Protein AF-A0A378AAT4-F1 (afdb_monomer)

Structure (mmCIF, N/CA/C/O backbone):
data_AF-A0A378AAT4-F1
#
_entry.id   AF-A0A378AAT4-F1
#
loop_
_atom_site.group_PDB
_atom_site.id
_atom_site.type_symbol
_atom_site.label_atom_id
_atom_site.label_alt_id
_atom_site.label_comp_id
_atom_site.label_asym_id
_atom_site.label_entity_id
_atom_site.label_seq_id
_atom_site.pdbx_PDB_ins_code
_atom_site.Cartn_x
_atom_site.Cartn_y
_atom_site.Cartn_z
_atom_site.occupancy
_atom_site.B_iso_or_equiv
_atom_site.auth_seq_id
_atom_site.auth_comp_id
_atom_site.auth_asym_id
_atom_site.auth_atom_id
_atom_site.pdbx_PDB_model_num
ATOM 1 N N . MET A 1 1 ? -3.965 8.046 7.111 1.00 50.88 1 MET A N 1
ATOM 2 C CA . MET A 1 1 ? -3.461 8.975 6.075 1.00 50.88 1 MET A CA 1
ATOM 3 C C . MET A 1 1 ? -2.847 8.146 4.959 1.00 50.88 1 MET A C 1
ATOM 5 O O . MET A 1 1 ? -2.062 7.261 5.272 1.00 50.88 1 MET A O 1
ATOM 9 N N . LEU A 1 2 ? -3.208 8.398 3.699 1.00 59.69 2 LEU A N 1
ATOM 10 C CA . LEU A 1 2 ? -2.507 7.837 2.541 1.00 59.69 2 LEU A CA 1
ATOM 11 C C . LEU A 1 2 ? -1.505 8.899 2.073 1.00 59.69 2 LEU A C 1
ATOM 13 O O . LEU A 1 2 ? -1.917 9.992 1.688 1.00 59.69 2 LEU A O 1
ATOM 17 N N . SER A 1 3 ? -0.203 8.635 2.169 1.00 77.25 3 SER A N 1
ATOM 18 C CA . SER A 1 3 ? 0.797 9.583 1.668 1.00 77.25 3 SER A CA 1
ATOM 19 C C . SER A 1 3 ? 0.818 9.523 0.143 1.00 77.25 3 SER A C 1
ATOM 21 O O . SER A 1 3 ? 1.224 8.508 -0.416 1.00 77.25 3 SER A O 1
ATOM 23 N N . ILE A 1 4 ? 0.407 10.600 -0.533 1.00 78.44 4 ILE A N 1
ATOM 24 C CA . ILE A 1 4 ? 0.465 10.695 -2.004 1.00 78.44 4 ILE A CA 1
ATOM 25 C C . ILE A 1 4 ? 1.908 10.491 -2.488 1.00 78.44 4 ILE A C 1
ATOM 27 O O . ILE A 1 4 ? 2.143 9.749 -3.436 1.00 78.44 4 ILE A O 1
ATOM 31 N N . ALA A 1 5 ? 2.880 11.066 -1.773 1.00 72.31 5 ALA A N 1
ATOM 32 C CA . ALA A 1 5 ? 4.302 10.904 -2.068 1.00 72.31 5 ALA A CA 1
ATOM 33 C C . ALA A 1 5 ? 4.804 9.463 -1.864 1.00 72.31 5 ALA A C 1
ATOM 35 O O . ALA A 1 5 ? 5.769 9.062 -2.498 1.00 72.31 5 ALA A O 1
ATOM 36 N N . GLY A 1 6 ? 4.155 8.680 -0.995 1.00 73.31 6 GLY A N 1
ATOM 37 C CA . GLY A 1 6 ? 4.486 7.265 -0.807 1.00 73.31 6 GLY A CA 1
ATOM 38 C C . GLY A 1 6 ? 3.899 6.348 -1.883 1.00 73.31 6 GLY A C 1
ATOM 39 O O . GLY A 1 6 ? 4.411 5.256 -2.088 1.00 73.31 6 GLY A O 1
ATOM 40 N N . VAL A 1 7 ? 2.828 6.777 -2.557 1.00 77.75 7 VAL A N 1
ATOM 41 C CA . VAL A 1 7 ? 2.156 5.991 -3.606 1.00 77.75 7 VAL A CA 1
ATOM 42 C C . VAL A 1 7 ? 2.716 6.312 -4.995 1.00 77.75 7 VAL A C 1
ATOM 44 O O . VAL A 1 7 ? 2.801 5.428 -5.844 1.00 77.75 7 VAL A O 1
ATOM 47 N N . ILE A 1 8 ? 3.120 7.561 -5.239 1.00 85.81 8 ILE A N 1
ATOM 48 C CA . ILE A 1 8 ? 3.725 7.982 -6.509 1.00 85.81 8 ILE A CA 1
ATOM 49 C C . ILE A 1 8 ? 5.249 7.777 -6.427 1.00 85.81 8 ILE A C 1
ATOM 51 O O . ILE A 1 8 ? 5.993 8.705 -6.116 1.00 85.81 8 ILE A O 1
ATOM 55 N N . GLY A 1 9 ? 5.694 6.537 -6.666 1.00 80.38 9 GLY A N 1
ATOM 56 C CA . GLY A 1 9 ? 7.104 6.112 -6.655 1.00 80.38 9 GLY A CA 1
ATOM 57 C C . GLY A 1 9 ? 7.686 5.813 -8.044 1.00 80.38 9 GLY A C 1
ATOM 58 O O . GLY A 1 9 ? 6.984 5.870 -9.058 1.00 80.38 9 GLY A O 1
ATOM 59 N N . ALA A 1 10 ? 8.973 5.451 -8.105 1.00 84.75 10 ALA A N 1
ATOM 60 C CA . ALA A 1 10 ? 9.620 5.048 -9.359 1.00 84.75 10 ALA A CA 1
ATOM 61 C C . ALA A 1 10 ? 9.022 3.734 -9.894 1.00 84.75 10 ALA A C 1
ATOM 63 O O . ALA A 1 10 ? 8.910 3.538 -11.111 1.00 84.75 10 ALA A O 1
ATOM 64 N N . SER A 1 11 ? 8.562 2.873 -8.983 1.00 84.00 11 SER A N 1
ATOM 65 C CA . SER A 1 11 ? 7.830 1.649 -9.312 1.00 84.00 11 SER A CA 1
ATOM 66 C C . SER A 1 11 ? 6.535 1.883 -10.092 1.00 84.00 11 SER A C 1
ATOM 68 O O . SER A 1 11 ? 6.182 1.030 -10.902 1.00 84.00 11 SER A O 1
ATOM 70 N N . LEU A 1 12 ? 5.853 3.028 -9.942 1.00 88.56 12 LEU A N 1
ATOM 71 C CA . LEU A 1 12 ? 4.646 3.322 -10.721 1.00 88.56 12 LEU A CA 1
ATOM 72 C C . LEU A 1 12 ? 4.971 3.342 -12.217 1.00 88.56 12 LEU A C 1
ATOM 74 O O . LEU A 1 12 ? 4.272 2.720 -13.007 1.00 88.56 12 LEU A O 1
ATOM 78 N N . PHE A 1 13 ? 6.050 4.014 -12.612 1.00 85.56 13 PHE A N 1
ATOM 79 C CA . PHE A 1 13 ? 6.407 4.176 -14.022 1.00 85.56 13 PHE A CA 1
ATOM 80 C C . PHE A 1 13 ? 7.018 2.905 -14.612 1.00 85.56 13 PHE A C 1
ATOM 82 O O . PHE A 1 13 ? 6.621 2.477 -15.696 1.00 85.56 13 PHE A O 1
ATOM 89 N N . VAL A 1 14 ? 7.956 2.280 -13.893 1.00 86.19 14 VAL A N 1
ATOM 90 C CA . VAL A 1 14 ? 8.637 1.063 -14.368 1.00 86.19 14 VAL A CA 1
ATOM 91 C 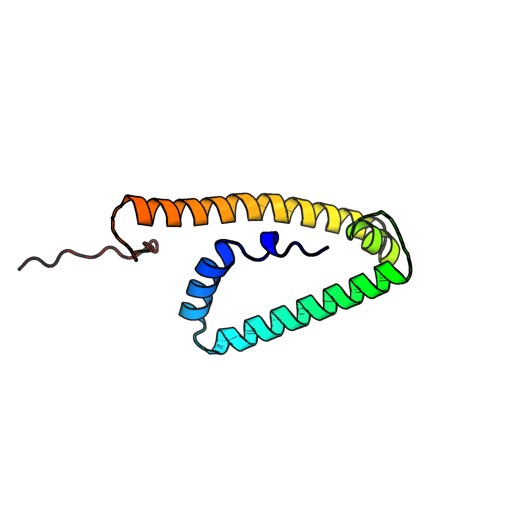C . VAL A 1 14 ? 7.730 -0.165 -14.275 1.00 86.19 14 VAL A C 1
ATOM 93 O O . VAL A 1 14 ? 7.731 -1.002 -15.170 1.00 86.19 14 VAL A O 1
ATOM 96 N N . GLY A 1 15 ? 6.903 -0.262 -13.238 1.00 85.38 15 GLY A N 1
ATOM 97 C CA . GLY A 1 15 ? 5.898 -1.315 -13.115 1.00 85.38 15 GLY A CA 1
ATOM 98 C C . GLY A 1 15 ? 4.788 -1.175 -14.155 1.00 85.38 15 GLY A C 1
ATOM 99 O O . GLY A 1 15 ? 4.409 -2.167 -14.774 1.00 85.38 15 GLY A O 1
ATOM 100 N N . SER A 1 16 ? 4.308 0.051 -14.412 1.00 87.94 16 SER A N 1
ATOM 101 C CA . SER A 1 16 ? 3.281 0.272 -15.441 1.00 87.94 16 SER A CA 1
ATOM 102 C C . SER A 1 16 ? 3.797 -0.018 -16.843 1.00 87.94 16 SER A C 1
ATOM 104 O O . SER A 1 16 ? 3.048 -0.561 -17.648 1.00 87.94 16 SER A O 1
ATOM 106 N N . SER A 1 17 ? 5.057 0.300 -17.157 1.00 87.12 17 SER A N 1
ATOM 107 C CA . SER A 1 17 ? 5.601 0.018 -18.491 1.00 87.12 17 SER A CA 1
ATOM 108 C C . SER A 1 17 ? 5.642 -1.483 -18.787 1.00 87.12 17 SER A C 1
ATOM 110 O O . SER A 1 17 ? 5.251 -1.889 -19.880 1.00 87.12 17 SER A O 1
ATOM 112 N N . VAL A 1 18 ? 6.021 -2.307 -17.80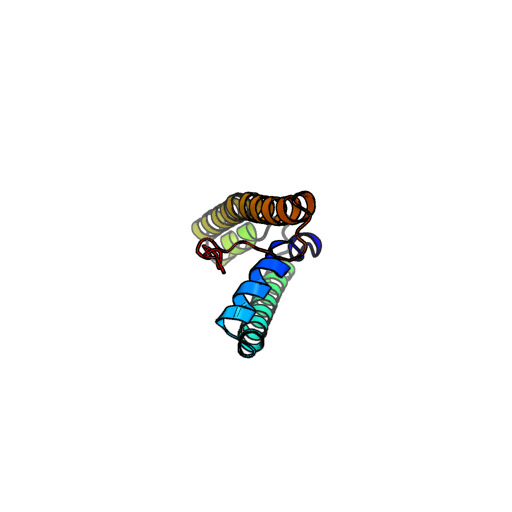4 1.00 87.56 18 VAL A N 1
ATOM 113 C CA . VAL A 1 18 ? 5.974 -3.775 -17.913 1.00 87.56 18 VAL A CA 1
ATOM 114 C C . VAL A 1 18 ? 4.530 -4.269 -18.010 1.00 87.56 18 VAL A C 1
ATOM 116 O O . VAL A 1 18 ? 4.211 -5.040 -18.910 1.00 87.56 18 VAL A O 1
ATOM 119 N N . ALA A 1 19 ? 3.631 -3.779 -17.151 1.00 87.69 19 ALA A N 1
ATOM 120 C CA . ALA A 1 19 ? 2.226 -4.190 -17.159 1.00 87.69 19 ALA A CA 1
ATOM 121 C C . ALA A 1 19 ? 1.517 -3.854 -18.485 1.00 87.69 19 ALA A C 1
ATOM 123 O O . ALA A 1 19 ? 0.748 -4.664 -19.001 1.00 87.69 19 ALA A O 1
ATOM 124 N N . ILE A 1 20 ? 1.798 -2.682 -19.064 1.00 90.81 20 ILE A N 1
ATOM 125 C CA . ILE A 1 20 ? 1.294 -2.281 -20.385 1.00 90.81 20 ILE A CA 1
ATOM 126 C C . ILE A 1 20 ? 1.906 -3.159 -21.483 1.00 90.81 20 ILE A C 1
ATOM 128 O O . ILE A 1 20 ? 1.191 -3.553 -22.402 1.00 90.81 20 ILE A O 1
ATOM 132 N N . ALA A 1 21 ? 3.204 -3.472 -21.406 1.00 90.56 21 ALA A N 1
ATOM 133 C CA . ALA A 1 21 ? 3.876 -4.300 -22.406 1.00 90.56 21 ALA A CA 1
ATOM 134 C C . ALA A 1 21 ? 3.336 -5.739 -22.441 1.00 90.56 21 ALA A C 1
ATOM 136 O O . ALA A 1 21 ? 3.207 -6.306 -23.524 1.00 90.56 21 ALA A O 1
ATOM 137 N N . GLU A 1 22 ? 2.994 -6.315 -21.285 1.00 90.31 22 GLU 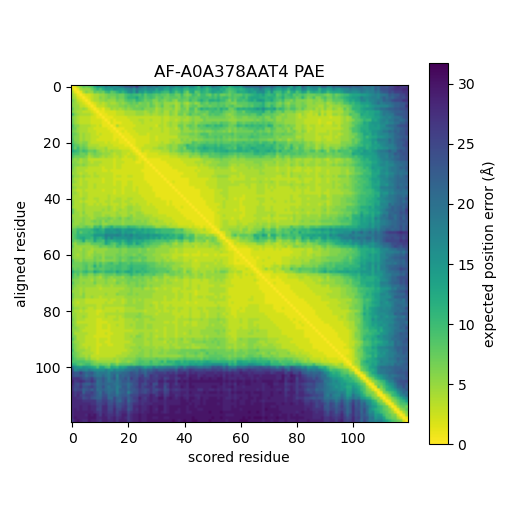A N 1
ATOM 138 C CA . GLU A 1 22 ? 2.477 -7.687 -21.200 1.00 90.31 22 GLU A CA 1
ATOM 139 C C . GLU A 1 22 ? 0.966 -7.786 -21.448 1.00 90.31 22 GLU A C 1
ATOM 141 O O . GLU A 1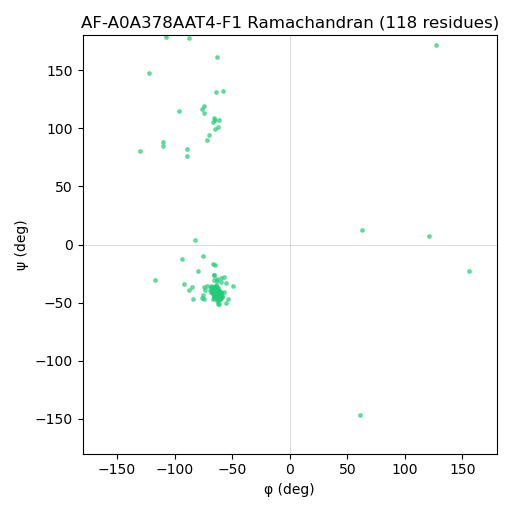 22 ? 0.522 -8.645 -22.209 1.00 90.31 22 GLU A O 1
ATOM 146 N N . ALA A 1 23 ? 0.158 -6.922 -20.824 1.00 89.44 23 ALA A N 1
ATOM 147 C CA . ALA A 1 23 ? -1.305 -7.013 -20.887 1.00 89.44 23 ALA A CA 1
ATOM 148 C C . ALA A 1 23 ? -1.934 -6.155 -22.001 1.00 89.44 23 ALA A C 1
ATOM 150 O O . ALA A 1 23 ? -3.125 -6.293 -22.301 1.00 89.44 23 ALA A O 1
ATOM 151 N N . GLY A 1 24 ? -1.169 -5.244 -22.610 1.00 89.81 24 GLY A N 1
ATOM 152 C CA . GLY A 1 24 ? -1.677 -4.307 -23.607 1.00 89.81 24 GLY A CA 1
ATOM 153 C C . GLY A 1 24 ? -2.776 -3.388 -23.041 1.00 89.81 24 GLY A C 1
ATOM 154 O O . GLY A 1 24 ? -2.759 -3.045 -21.856 1.00 89.81 24 GLY A O 1
ATOM 155 N N . PRO A 1 25 ? -3.774 -2.978 -23.846 1.00 90.62 25 PRO A N 1
ATOM 156 C CA . PRO A 1 25 ? -4.813 -2.040 -23.406 1.00 90.62 25 PRO A CA 1
ATOM 157 C C . PRO A 1 25 ? -5.715 -2.590 -22.286 1.00 90.62 25 PRO A C 1
ATOM 159 O O . PRO A 1 25 ? -6.368 -1.813 -21.588 1.00 90.62 25 PRO A O 1
ATOM 162 N N . ALA A 1 26 ? -5.731 -3.911 -22.065 1.00 92.25 26 ALA A N 1
ATOM 163 C CA . ALA A 1 26 ? -6.510 -4.538 -20.998 1.00 92.25 26 ALA A CA 1
ATOM 164 C C . ALA A 1 26 ? -6.007 -4.178 -19.584 1.00 92.25 26 ALA A C 1
ATOM 166 O O . ALA A 1 26 ? -6.765 -4.300 -18.620 1.00 92.25 26 ALA A O 1
ATOM 167 N N . VAL A 1 27 ? -4.776 -3.665 -19.447 1.00 93.88 27 VAL A N 1
ATOM 168 C CA . VAL A 1 27 ? -4.209 -3.218 -18.161 1.00 93.88 27 VAL A CA 1
ATOM 169 C C . VAL A 1 27 ? -5.064 -2.144 -17.471 1.00 93.88 27 VAL A C 1
ATOM 171 O O . VAL A 1 27 ? -5.109 -2.075 -16.244 1.00 93.88 27 VAL A O 1
ATOM 174 N N . LEU A 1 28 ? -5.811 -1.346 -18.242 1.00 92.94 28 LEU A N 1
ATOM 175 C CA . LEU A 1 28 ? -6.721 -0.332 -17.704 1.00 92.94 28 LEU A CA 1
ATOM 176 C C . LEU A 1 28 ? -7.835 -0.951 -16.854 1.00 92.94 28 LEU A C 1
ATOM 178 O O . LEU A 1 28 ? -8.194 -0.394 -15.819 1.00 92.94 28 LEU A O 1
ATOM 182 N N . LEU A 1 29 ? -8.352 -2.117 -17.252 1.00 94.62 29 LEU A N 1
ATOM 183 C CA . LEU A 1 29 ? -9.366 -2.835 -16.477 1.00 94.62 29 LEU A CA 1
ATOM 184 C C . LEU A 1 29 ? -8.779 -3.361 -15.164 1.00 94.62 29 LEU A C 1
ATOM 186 O O . LEU A 1 29 ? -9.428 -3.265 -14.123 1.00 94.62 29 LEU A O 1
ATOM 190 N N . ALA A 1 30 ? -7.537 -3.854 -15.196 1.00 92.44 30 ALA A N 1
ATOM 191 C CA . ALA A 1 30 ? -6.835 -4.306 -13.998 1.00 92.44 30 ALA A CA 1
ATOM 192 C C . ALA A 1 30 ? -6.602 -3.149 -13.012 1.00 92.44 30 ALA A C 1
ATOM 194 O O . ALA A 1 30 ? -6.904 -3.288 -11.826 1.00 92.44 30 ALA A O 1
ATOM 195 N N . TYR A 1 31 ? -6.145 -1.987 -13.493 1.00 92.06 31 TYR A N 1
ATOM 196 C CA . TYR A 1 31 ? -5.971 -0.807 -12.642 1.00 92.06 31 TYR A CA 1
ATOM 197 C C . TYR A 1 31 ? -7.289 -0.247 -12.117 1.00 92.06 31 TYR A C 1
ATOM 199 O O . TYR A 1 31 ? -7.349 0.159 -10.957 1.00 92.06 31 TYR A O 1
ATOM 207 N N . LEU A 1 32 ? -8.354 -0.264 -12.922 1.00 95.44 32 LEU A N 1
ATOM 208 C CA . LEU A 1 32 ? -9.679 0.152 -12.470 1.00 95.44 32 LEU A CA 1
ATOM 209 C C . LEU A 1 32 ? -10.179 -0.748 -11.336 1.00 95.44 32 LEU A C 1
ATOM 211 O O . LEU A 1 32 ? -10.643 -0.246 -10.314 1.00 95.44 32 LEU A O 1
ATOM 215 N N . PHE A 1 33 ? -10.048 -2.068 -11.491 1.00 96.25 33 PHE A N 1
ATOM 216 C CA . PHE A 1 33 ? -10.473 -3.022 -10.470 1.00 96.25 33 PHE A CA 1
ATOM 217 C C . PHE A 1 33 ? -9.631 -2.907 -9.194 1.00 96.25 33 PHE A C 1
ATOM 219 O O . PHE A 1 33 ? -10.183 -2.843 -8.095 1.00 96.25 33 PHE A O 1
ATOM 226 N N . ALA A 1 34 ? -8.305 -2.804 -9.327 1.00 93.31 34 ALA A N 1
ATOM 227 C CA . ALA A 1 34 ? -7.410 -2.589 -8.194 1.00 93.31 34 ALA A CA 1
ATOM 228 C C . ALA A 1 34 ? -7.725 -1.272 -7.462 1.00 93.31 34 ALA A C 1
ATOM 230 O O . ALA A 1 34 ? -7.824 -1.256 -6.235 1.00 93.31 34 ALA A O 1
ATOM 231 N N . GLY A 1 35 ? -7.947 -0.180 -8.199 1.00 93.31 35 GLY A N 1
ATOM 232 C CA . GLY A 1 35 ? -8.318 1.118 -7.635 1.00 93.31 35 GLY A CA 1
ATOM 233 C C . GLY A 1 35 ? -9.664 1.085 -6.911 1.00 93.31 35 GLY A C 1
ATOM 234 O O . GLY A 1 35 ? -9.765 1.571 -5.784 1.00 93.31 35 GLY A O 1
ATOM 235 N N . LEU A 1 36 ? -10.681 0.455 -7.507 1.00 96.81 36 LEU A N 1
ATOM 236 C CA . LEU A 1 36 ? -11.992 0.263 -6.879 1.00 96.81 36 LEU A CA 1
ATOM 237 C C . LEU A 1 36 ? -11.871 -0.513 -5.561 1.00 96.81 36 LEU A C 1
ATOM 239 O O . LEU A 1 36 ? -12.455 -0.120 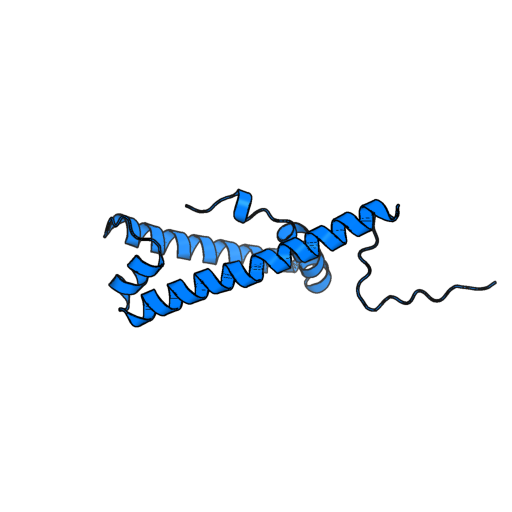-4.550 1.00 96.81 36 LEU A O 1
ATOM 243 N N . LEU A 1 37 ? -11.084 -1.588 -5.565 1.00 95.75 37 LEU A N 1
ATOM 244 C CA . LEU A 1 37 ? -10.843 -2.415 -4.388 1.00 95.75 37 LEU A CA 1
ATOM 245 C C . LEU A 1 37 ? -10.155 -1.609 -3.277 1.00 95.75 37 LEU A C 1
ATOM 247 O O . LEU A 1 37 ? -10.592 -1.659 -2.127 1.00 95.75 37 LEU A O 1
ATOM 251 N N . VAL A 1 38 ? -9.146 -0.799 -3.612 1.00 92.19 38 VAL A N 1
ATOM 252 C CA . VAL A 1 38 ? -8.487 0.097 -2.646 1.00 92.19 38 VAL A CA 1
ATOM 253 C C . VAL A 1 38 ? -9.472 1.119 -2.073 1.00 92.19 38 VAL A C 1
ATOM 255 O O . VAL A 1 38 ? -9.482 1.332 -0.860 1.00 92.19 38 VAL A O 1
ATOM 258 N N . VAL A 1 39 ? -10.333 1.718 -2.902 1.00 93.44 39 VAL A N 1
ATOM 259 C CA . VAL A 1 39 ? -11.365 2.661 -2.438 1.00 93.44 39 VAL A CA 1
ATOM 260 C C . VAL A 1 39 ? -12.342 1.983 -1.476 1.00 93.44 39 VAL A C 1
ATOM 262 O O . VAL A 1 39 ? -12.638 2.552 -0.424 1.00 93.44 39 VAL A O 1
ATOM 265 N N . MET A 1 40 ? -12.803 0.764 -1.779 1.00 95.44 40 MET A N 1
ATOM 266 C CA . MET A 1 40 ? -13.663 0.009 -0.860 1.00 95.44 40 MET A CA 1
ATOM 267 C C . MET A 1 40 ? -12.967 -0.266 0.473 1.00 95.44 40 MET A C 1
ATOM 269 O O . MET A 1 40 ? -13.560 -0.009 1.519 1.00 95.44 40 MET A O 1
ATOM 273 N N . ILE A 1 41 ? -11.715 -0.732 0.456 1.00 91.88 41 ILE A N 1
ATOM 274 C CA . ILE A 1 41 ? -10.960 -1.015 1.687 1.00 91.88 41 ILE A CA 1
ATOM 275 C C . ILE A 1 41 ? -10.794 0.257 2.523 1.00 91.88 41 ILE A C 1
ATOM 277 O O . ILE A 1 41 ? -11.057 0.245 3.725 1.00 91.88 41 ILE A O 1
ATOM 281 N N . MET A 1 42 ? -10.401 1.369 1.899 1.00 90.56 42 MET A N 1
ATOM 282 C CA . MET A 1 42 ? -10.231 2.643 2.601 1.00 90.56 42 MET A CA 1
ATOM 283 C C . MET A 1 42 ? -11.547 3.149 3.184 1.00 90.56 42 MET A C 1
ATOM 285 O O . MET A 1 42 ? -11.552 3.687 4.290 1.00 90.56 42 MET A O 1
ATOM 289 N N . ARG A 1 43 ? -12.666 2.935 2.486 1.00 93.50 43 ARG A N 1
ATOM 290 C CA . ARG A 1 43 ? -13.992 3.276 2.998 1.00 93.50 43 ARG A CA 1
ATOM 291 C C . ARG A 1 43 ? -14.366 2.426 4.216 1.00 93.50 43 ARG A C 1
ATOM 293 O O . ARG A 1 43 ? -14.796 2.991 5.215 1.00 93.50 43 ARG A O 1
ATOM 300 N N . MET A 1 44 ? -14.153 1.109 4.173 1.00 91.06 44 MET A N 1
ATOM 301 C CA . MET A 1 44 ? -14.406 0.226 5.321 1.00 91.06 44 MET A CA 1
ATOM 302 C C . MET A 1 44 ? -13.545 0.617 6.530 1.00 91.06 44 MET A C 1
ATOM 304 O O . MET A 1 44 ? -14.051 0.731 7.643 1.00 91.06 44 MET A O 1
ATOM 308 N N . LEU A 1 45 ? -12.257 0.901 6.311 1.00 88.81 45 LEU A N 1
ATOM 309 C CA . LEU A 1 45 ? -11.364 1.376 7.371 1.00 88.81 45 LEU A CA 1
ATOM 310 C C . LEU A 1 45 ? -11.802 2.733 7.933 1.00 88.81 45 LEU A C 1
ATOM 312 O O . LEU A 1 45 ? -11.706 2.947 9.139 1.00 88.81 45 LEU A O 1
ATOM 316 N N . ALA A 1 46 ? -12.297 3.640 7.088 1.00 88.88 46 ALA A N 1
ATOM 317 C CA . ALA A 1 46 ? -12.817 4.929 7.533 1.00 88.88 46 ALA A CA 1
ATOM 318 C C . ALA A 1 46 ? -14.075 4.766 8.399 1.00 88.88 46 ALA A C 1
ATOM 320 O O . ALA A 1 46 ? -14.174 5.408 9.442 1.00 88.88 46 ALA A O 1
ATOM 321 N N . GLU A 1 47 ? -15.000 3.880 8.020 1.00 91.50 47 GLU A N 1
ATOM 322 C CA . GLU A 1 47 ? -16.188 3.566 8.827 1.00 91.50 47 GLU A CA 1
ATOM 323 C C . GLU A 1 47 ? -15.789 3.007 10.206 1.00 91.50 47 GLU A C 1
ATOM 325 O O . GLU A 1 47 ? -16.314 3.452 11.228 1.00 91.50 47 GLU A O 1
ATOM 330 N N . MET A 1 48 ? -14.787 2.122 10.262 1.00 89.88 48 MET A N 1
ATOM 331 C CA . MET A 1 48 ? -14.245 1.606 11.528 1.00 89.88 48 MET A CA 1
ATOM 332 C C . MET A 1 48 ? -13.561 2.693 12.371 1.00 89.88 48 MET A C 1
ATOM 334 O O . MET A 1 48 ? -13.746 2.730 13.590 1.00 89.88 48 MET A O 1
ATOM 338 N N . ALA A 1 49 ? -12.804 3.589 11.732 1.00 87.25 49 ALA A N 1
ATOM 339 C CA . ALA A 1 49 ? -12.119 4.698 12.394 1.00 87.25 49 ALA A CA 1
ATOM 340 C C . ALA A 1 49 ? -13.091 5.718 12.999 1.00 87.25 49 ALA A C 1
ATOM 342 O O . ALA A 1 49 ? -12.839 6.243 14.081 1.00 87.25 49 ALA A O 1
ATOM 343 N N . VAL A 1 50 ? -14.215 5.978 12.326 1.00 89.25 50 VAL A N 1
ATOM 344 C CA . VAL A 1 50 ? -15.269 6.865 12.838 1.00 89.25 50 VAL A CA 1
ATOM 345 C C . VAL A 1 50 ? -16.056 6.193 13.964 1.00 89.25 50 VAL A C 1
ATOM 347 O O . VAL A 1 50 ? -16.384 6.850 14.949 1.00 89.25 50 VAL A O 1
ATOM 350 N N . ALA A 1 51 ? -16.343 4.893 13.847 1.00 88.50 51 ALA A N 1
ATOM 351 C CA . ALA A 1 51 ? -17.099 4.160 14.859 1.00 88.50 51 ALA A CA 1
ATOM 352 C C . ALA A 1 51 ? -16.332 4.010 16.182 1.00 88.50 51 ALA A C 1
ATOM 354 O O . ALA A 1 51 ? -16.930 4.088 17.253 1.00 88.50 51 ALA A O 1
ATOM 355 N N . THR A 1 52 ? -15.016 3.783 16.119 1.00 84.81 52 THR A N 1
ATOM 356 C CA . THR A 1 52 ? -14.172 3.623 17.313 1.00 84.81 52 THR A CA 1
ATOM 357 C C . THR A 1 52 ? -12.942 4.521 17.213 1.00 84.81 52 THR A C 1
ATOM 359 O O . THR A 1 52 ? -11.871 4.031 16.860 1.00 84.81 52 THR A O 1
ATOM 362 N N . PRO A 1 53 ? -13.063 5.825 17.515 1.00 82.69 53 PRO A N 1
ATOM 363 C CA . PRO A 1 53 ? -11.947 6.749 17.385 1.00 82.69 53 PRO A CA 1
ATOM 364 C C . PRO A 1 53 ? -10.843 6.375 18.378 1.00 82.69 53 PRO A C 1
ATOM 366 O O . PRO A 1 53 ? -10.973 6.559 19.587 1.00 82.69 53 PRO A O 1
ATOM 369 N N . ASP A 1 54 ? -9.757 5.820 17.851 1.00 81.50 54 ASP A N 1
ATOM 370 C CA . ASP A 1 54 ? -8.549 5.468 18.589 1.00 81.50 54 ASP A CA 1
ATOM 371 C C . ASP A 1 54 ? -7.348 6.190 17.961 1.00 81.50 54 ASP A C 1
ATOM 373 O O . ASP A 1 54 ? -7.302 6.411 16.748 1.00 81.50 54 ASP A O 1
ATOM 377 N N . THR A 1 55 ? -6.370 6.553 18.788 1.00 77.19 55 THR A N 1
ATOM 378 C CA . THR A 1 55 ? -5.075 7.091 18.351 1.00 77.19 55 THR A CA 1
ATOM 379 C C . THR A 1 55 ? -4.151 6.003 17.794 1.00 77.19 55 THR A C 1
ATOM 381 O O . THR A 1 55 ? -3.114 6.322 17.207 1.00 77.19 55 THR A O 1
ATOM 384 N N . GLY A 1 56 ? -4.522 4.726 17.948 1.00 78.69 56 GLY A N 1
ATOM 385 C CA . GLY A 1 56 ? -3.858 3.579 17.329 1.00 78.69 56 GLY A CA 1
ATOM 3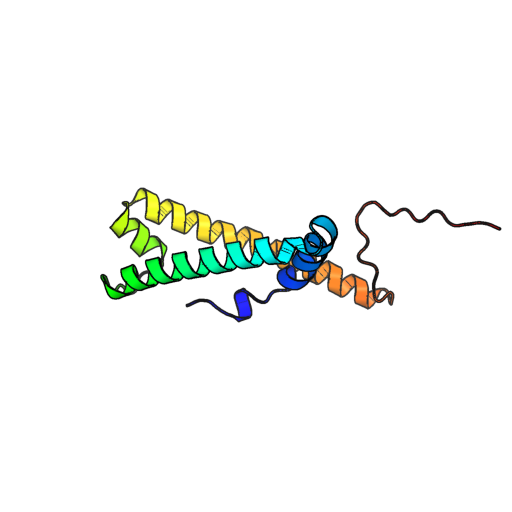86 C C . GLY A 1 56 ? -3.908 3.562 15.791 1.00 78.69 56 GLY A C 1
ATOM 387 O O . GLY A 1 56 ? -4.719 4.227 15.146 1.00 78.69 56 GLY A O 1
ATOM 388 N N . SER A 1 57 ? -3.018 2.775 15.177 1.00 83.06 57 SER A N 1
ATOM 389 C CA . SER A 1 57 ? -2.935 2.606 13.718 1.00 83.06 57 SER A CA 1
ATOM 390 C C . SER A 1 57 ? -3.861 1.486 13.208 1.00 83.06 57 SER A C 1
ATOM 392 O O . SER A 1 57 ? -4.534 0.807 13.977 1.00 83.06 57 SER A O 1
ATOM 394 N N . PHE A 1 58 ? -3.919 1.259 11.891 1.00 81.69 58 PHE A N 1
ATOM 395 C CA . PHE A 1 58 ? -4.784 0.243 11.252 1.00 81.69 58 PHE A CA 1
ATOM 396 C C . PHE A 1 58 ? -4.724 -1.183 11.858 1.00 81.69 58 PHE A C 1
ATOM 398 O O . PHE A 1 58 ? -5.782 -1.810 11.943 1.00 81.69 58 PHE A O 1
ATOM 405 N N . PRO A 1 59 ? -3.583 -1.714 12.349 1.00 88.44 59 PRO A N 1
ATOM 406 C CA . PRO A 1 59 ? -3.555 -3.002 13.043 1.00 88.44 59 PRO A CA 1
ATOM 407 C C . PRO A 1 59 ? -4.376 -3.004 14.343 1.00 88.44 59 PRO A C 1
ATOM 409 O O . PRO A 1 59 ? -4.941 -4.036 14.693 1.00 88.44 59 PRO A O 1
ATOM 412 N N . THR A 1 60 ? -4.508 -1.864 15.033 1.00 89.12 60 THR A N 1
ATOM 413 C CA . THR A 1 60 ? -5.352 -1.720 16.234 1.00 89.12 60 THR A CA 1
ATOM 414 C C . THR A 1 60 ? -6.831 -1.931 15.908 1.00 89.12 60 THR A C 1
ATOM 416 O O . THR A 1 60 ? -7.557 -2.555 16.678 1.00 89.12 60 THR A O 1
ATOM 419 N N . TYR A 1 61 ? -7.287 -1.471 14.742 1.00 88.69 61 TYR A N 1
ATOM 420 C CA . TYR A 1 61 ? -8.662 -1.703 14.294 1.00 88.69 61 TYR A CA 1
ATOM 421 C C . TYR A 1 61 ? -8.915 -3.178 13.969 1.00 88.69 61 TYR A C 1
ATOM 423 O O . TYR A 1 61 ? -9.983 -3.701 14.279 1.00 88.69 61 TYR A O 1
ATOM 431 N N . ALA A 1 62 ? -7.925 -3.873 13.406 1.00 87.94 62 ALA A N 1
ATOM 432 C CA . ALA A 1 62 ? -8.031 -5.303 13.140 1.00 87.94 62 ALA A CA 1
ATOM 433 C C . ALA A 1 62 ? -7.966 -6.163 14.411 1.00 87.94 62 ALA A C 1
ATOM 435 O O . ALA A 1 62 ? -8.686 -7.157 14.508 1.00 87.94 62 ALA A O 1
ATOM 436 N N . ASP A 1 63 ? -7.154 -5.758 15.392 1.00 89.06 63 ASP A N 1
ATOM 437 C CA . ASP A 1 63 ? -7.140 -6.355 16.730 1.00 89.06 63 ASP A CA 1
ATOM 438 C C . ASP A 1 63 ? -8.537 -6.308 17.361 1.00 89.06 63 ASP A C 1
ATOM 440 O O . ASP A 1 63 ? -9.091 -7.329 17.764 1.00 89.06 63 ASP A O 1
ATOM 444 N N . LYS A 1 64 ? -9.164 -5.129 17.349 1.00 86.94 64 LYS A N 1
ATOM 445 C CA . LYS A 1 64 ? -10.498 -4.939 17.930 1.00 86.94 64 LYS A CA 1
ATOM 446 C C . LYS A 1 64 ? -11.611 -5.660 17.168 1.00 86.94 64 LYS A C 1
ATOM 448 O O . LYS A 1 64 ? -12.563 -6.110 17.794 1.00 86.94 64 LYS A O 1
ATOM 453 N N . ALA A 1 65 ? -11.521 -5.745 15.842 1.00 87.50 65 ALA A N 1
ATOM 454 C CA . ALA A 1 65 ? -12.593 -6.304 15.018 1.00 87.50 65 ALA A CA 1
ATOM 455 C C . ALA A 1 65 ? -12.550 -7.831 14.882 1.00 87.50 65 ALA A C 1
ATOM 457 O O . ALA A 1 65 ? -13.601 -8.462 14.820 1.00 87.50 65 ALA A O 1
ATOM 458 N N . ILE A 1 66 ? -11.354 -8.421 14.801 1.00 88.94 66 ILE A N 1
ATOM 459 C CA . ILE A 1 66 ? -11.171 -9.858 14.529 1.00 88.94 66 ILE A CA 1
ATOM 460 C C . ILE A 1 66 ? -10.499 -10.566 15.714 1.00 88.94 66 ILE A C 1
ATOM 462 O O . ILE A 1 66 ? -10.762 -11.741 15.961 1.00 88.94 66 ILE A O 1
ATOM 466 N N . GLY A 1 67 ? -9.650 -9.860 16.463 1.00 90.38 67 GLY A N 1
ATOM 467 C CA . GLY A 1 67 ? -8.944 -10.368 17.637 1.00 90.38 67 GLY A CA 1
ATOM 468 C C . GLY A 1 67 ? -7.429 -10.149 17.577 1.00 90.38 67 GLY A C 1
ATOM 469 O O . GLY A 1 67 ? -6.852 -9.821 16.538 1.00 90.38 67 GLY A O 1
ATOM 470 N N . ARG A 1 68 ? -6.760 -10.432 18.700 1.00 90.50 68 ARG A N 1
ATOM 471 C CA . ARG A 1 68 ? -5.323 -10.168 18.931 1.00 90.50 68 ARG A CA 1
ATOM 472 C C . ARG A 1 68 ? -4.364 -10.767 17.917 1.00 90.50 68 ARG A C 1
ATOM 474 O O . ARG A 1 68 ? -3.346 -10.145 17.611 1.00 90.50 68 ARG A O 1
ATOM 481 N N . TRP A 1 69 ? -4.677 -11.936 17.356 1.00 93.25 69 TRP A N 1
ATOM 482 C CA . TRP A 1 69 ? -3.844 -12.509 16.296 1.00 93.25 69 TRP A CA 1
ATOM 483 C C . TRP A 1 69 ? -3.847 -11.628 15.042 1.00 93.25 69 TRP A C 1
ATOM 485 O O . TRP A 1 69 ? -2.821 -11.505 14.384 1.00 93.25 69 TRP A O 1
ATOM 495 N N . ALA A 1 70 ? -4.977 -10.991 14.714 1.00 91.12 70 ALA A N 1
ATOM 496 C CA . ALA A 1 70 ? -5.155 -10.295 13.445 1.00 91.12 70 ALA A CA 1
ATOM 497 C C . ALA A 1 70 ? -4.389 -8.978 13.462 1.00 91.12 70 ALA A C 1
ATOM 499 O O . ALA A 1 70 ? -3.657 -8.683 12.518 1.00 91.12 70 ALA A O 1
ATOM 500 N N . GLY A 1 71 ? -4.477 -8.241 14.573 1.00 90.75 71 GLY A N 1
ATOM 501 C CA . GLY A 1 71 ? -3.662 -7.049 14.786 1.00 90.75 71 GLY A CA 1
ATOM 502 C C . GLY A 1 71 ? -2.164 -7.349 14.736 1.00 90.75 71 GLY A C 1
ATOM 503 O O . GLY A 1 71 ? -1.422 -6.639 14.058 1.00 90.75 71 GLY A O 1
ATOM 504 N N . TYR A 1 72 ? -1.716 -8.438 15.371 1.00 92.81 72 TYR A N 1
ATOM 505 C CA . TYR A 1 72 ? -0.308 -8.846 15.333 1.00 92.81 72 TYR A CA 1
ATOM 506 C C . TYR A 1 72 ? 0.162 -9.194 13.913 1.00 92.81 72 TYR A C 1
ATOM 508 O O . TYR A 1 72 ? 1.187 -8.682 13.458 1.00 92.81 72 TYR A O 1
ATOM 516 N N . THR A 1 73 ? -0.600 -10.016 13.185 1.00 95.19 73 THR A N 1
ATOM 517 C CA . THR A 1 73 ? -0.269 -10.401 11.807 1.00 95.19 73 THR A CA 1
ATOM 518 C C . THR A 1 73 ? -0.247 -9.190 10.876 1.00 95.19 73 THR A C 1
ATOM 520 O O . THR A 1 73 ? 0.699 -9.038 10.109 1.00 95.19 73 THR A O 1
ATOM 523 N N . ILE A 1 74 ? -1.235 -8.294 10.959 1.00 92.75 74 ILE A N 1
ATOM 524 C CA . ILE A 1 74 ? -1.295 -7.096 10.106 1.00 92.75 74 ILE A CA 1
ATOM 525 C C . ILE A 1 74 ? -0.155 -6.128 10.430 1.00 92.75 74 ILE A C 1
ATOM 527 O O . ILE A 1 74 ? 0.437 -5.565 9.510 1.00 92.75 74 ILE A O 1
ATOM 531 N N . GLY A 1 75 ? 0.206 -5.973 11.708 1.00 92.50 75 GLY A N 1
ATOM 532 C CA . GLY A 1 75 ? 1.378 -5.193 12.108 1.00 92.50 75 GLY A CA 1
ATOM 533 C C . GLY A 1 75 ? 2.673 -5.737 11.494 1.00 92.50 75 GLY A C 1
ATOM 534 O O . GLY A 1 75 ? 3.456 -4.974 10.926 1.00 92.50 75 GLY A O 1
ATOM 535 N N . TRP A 1 76 ? 2.864 -7.058 11.526 1.0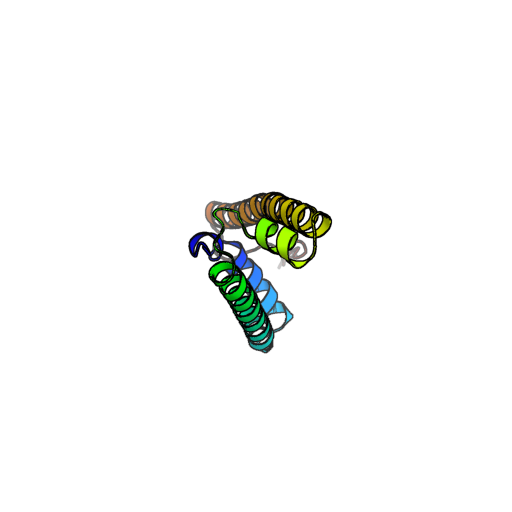0 95.25 76 TRP A N 1
ATOM 536 C CA . TRP A 1 76 ? 4.018 -7.710 10.900 1.00 95.25 76 TRP A CA 1
ATOM 537 C C . TRP A 1 76 ? 4.033 -7.600 9.379 1.00 95.25 76 TRP A C 1
ATOM 539 O O . TRP A 1 76 ? 5.082 -7.309 8.807 1.00 95.25 76 TRP A O 1
ATOM 549 N N . LEU A 1 77 ? 2.890 -7.804 8.720 1.00 94.12 77 LEU A N 1
ATOM 550 C CA . LEU A 1 77 ? 2.769 -7.649 7.269 1.00 94.12 77 LEU A CA 1
ATOM 551 C C . LEU A 1 77 ? 3.067 -6.213 6.837 1.00 94.12 77 LEU A C 1
ATOM 553 O O . LEU A 1 77 ? 3.738 -6.004 5.830 1.00 94.12 77 LEU A O 1
ATOM 557 N N . TYR A 1 78 ? 2.624 -5.227 7.619 1.00 91.06 78 TYR A N 1
ATOM 558 C CA . TYR A 1 78 ? 2.919 -3.822 7.360 1.00 91.06 78 TYR A CA 1
ATOM 559 C C . TYR A 1 78 ? 4.416 -3.519 7.469 1.00 91.06 78 TYR A C 1
ATOM 561 O O . TYR A 1 78 ? 4.972 -2.832 6.614 1.00 91.06 78 TYR A O 1
ATOM 569 N N . TRP A 1 79 ? 5.091 -4.058 8.485 1.00 92.94 79 TRP A N 1
ATOM 570 C CA . TRP A 1 79 ? 6.542 -3.917 8.603 1.00 92.94 79 TRP A CA 1
ATOM 571 C C . TRP A 1 79 ? 7.279 -4.592 7.436 1.00 92.94 79 TRP A C 1
ATOM 573 O O . TRP A 1 79 ? 8.131 -3.967 6.803 1.00 92.94 79 TRP A O 1
ATOM 583 N N . TRP A 1 80 ? 6.900 -5.827 7.089 1.00 95.44 80 TRP A N 1
ATOM 584 C CA . TRP A 1 80 ? 7.471 -6.560 5.954 1.00 95.44 80 TRP A CA 1
ATOM 585 C C . TRP A 1 80 ? 7.273 -5.840 4.622 1.00 95.44 80 TRP A C 1
ATOM 587 O O . TRP A 1 80 ? 8.199 -5.787 3.816 1.00 95.44 80 TRP A O 1
ATOM 597 N N . PHE A 1 81 ? 6.098 -5.250 4.402 1.00 90.94 81 PHE A N 1
ATOM 598 C CA . PHE A 1 81 ? 5.826 -4.442 3.219 1.00 90.94 81 PHE A CA 1
ATOM 599 C C . PHE A 1 81 ? 6.878 -3.340 3.048 1.00 90.94 81 PHE A C 1
ATOM 601 O O . PHE A 1 81 ? 7.453 -3.211 1.971 1.00 90.94 81 PHE A O 1
ATOM 608 N N . TRP A 1 82 ? 7.215 -2.610 4.115 1.00 90.12 82 TRP A N 1
ATOM 609 C CA . TRP A 1 82 ? 8.238 -1.563 4.050 1.00 90.12 82 TRP A CA 1
ATOM 610 C C . TRP A 1 82 ? 9.654 -2.101 3.846 1.00 90.12 82 TRP A C 1
ATOM 612 O O . TRP A 1 82 ? 10.409 -1.531 3.058 1.00 90.12 82 TRP A O 1
ATOM 622 N N . VAL A 1 83 ? 10.001 -3.217 4.493 1.00 95.12 83 VAL A N 1
ATOM 623 C CA . VAL A 1 83 ? 11.297 -3.890 4.293 1.00 95.12 83 VAL A CA 1
ATOM 624 C C . VAL A 1 83 ? 11.490 -4.332 2.840 1.00 95.12 83 VAL A C 1
ATOM 626 O O . VAL A 1 83 ? 12.616 -4.316 2.354 1.00 95.12 83 VAL A O 1
ATOM 629 N N . LEU A 1 84 ? 10.416 -4.691 2.133 1.00 92.50 84 LEU A N 1
ATOM 630 C CA . LEU A 1 84 ? 10.468 -5.120 0.732 1.00 92.50 84 LEU A CA 1
ATOM 631 C C . LEU A 1 84 ? 10.385 -3.952 -0.260 1.00 92.50 84 LEU A C 1
ATOM 633 O O . LEU A 1 84 ? 11.086 -3.954 -1.272 1.00 92.50 84 LEU A O 1
ATOM 637 N N . VAL A 1 85 ? 9.554 -2.948 0.025 1.00 90.81 85 VAL A N 1
ATOM 638 C CA . VAL A 1 85 ? 9.337 -1.800 -0.869 1.00 90.81 85 VAL A CA 1
ATOM 639 C C . VAL A 1 85 ? 10.571 -0.909 -0.964 1.00 90.81 85 VAL A C 1
ATOM 641 O O . VAL A 1 85 ? 10.913 -0.472 -2.060 1.00 90.81 85 VAL A O 1
ATOM 644 N N . ILE A 1 86 ? 11.271 -0.659 0.147 1.00 91.44 86 ILE A N 1
ATOM 645 C CA . ILE A 1 86 ? 12.419 0.261 0.149 1.00 91.44 86 ILE A CA 1
ATOM 646 C C . ILE A 1 86 ? 13.554 -0.234 -0.775 1.00 91.44 86 ILE A C 1
ATOM 648 O O . ILE A 1 86 ? 13.982 0.537 -1.638 1.00 91.44 86 ILE A O 1
ATOM 652 N N . PRO A 1 87 ? 14.033 -1.493 -0.681 1.00 93.06 87 PRO A N 1
ATOM 653 C CA . PRO A 1 87 ? 15.044 -2.012 -1.601 1.00 93.06 87 PRO A CA 1
ATOM 654 C C . PRO A 1 87 ? 14.560 -2.095 -3.050 1.00 93.06 87 PRO A C 1
ATOM 656 O O . PRO A 1 87 ? 15.350 -1.867 -3.964 1.00 93.06 87 PRO A O 1
ATOM 659 N N . LEU A 1 88 ? 13.276 -2.404 -3.272 1.00 90.69 88 LEU A N 1
ATOM 660 C CA . LEU A 1 88 ? 12.692 -2.455 -4.613 1.00 90.69 88 LEU A CA 1
ATOM 661 C C . LEU A 1 88 ? 12.762 -1.084 -5.299 1.00 90.69 88 LEU A C 1
ATOM 663 O O . LEU A 1 88 ? 13.271 -0.982 -6.416 1.00 90.69 88 LEU A O 1
ATOM 667 N N . GLU A 1 89 ? 12.304 -0.033 -4.619 1.00 91.19 89 GLU A N 1
ATOM 668 C CA . GLU A 1 89 ? 12.375 1.345 -5.120 1.00 91.19 89 GLU A CA 1
ATOM 669 C C . GLU A 1 89 ? 13.830 1.792 -5.317 1.00 91.19 89 GLU A C 1
ATOM 671 O O . GLU A 1 89 ? 14.157 2.389 -6.344 1.00 91.19 89 GLU A O 1
ATOM 676 N N . ALA A 1 90 ? 14.732 1.444 -4.391 1.00 91.31 90 ALA A N 1
ATOM 677 C CA . ALA A 1 90 ? 16.157 1.754 -4.514 1.00 91.31 90 ALA A CA 1
ATOM 678 C C . ALA A 1 90 ? 16.803 1.081 -5.739 1.00 91.31 90 ALA A C 1
ATOM 680 O O . ALA A 1 90 ? 17.588 1.712 -6.448 1.00 91.31 90 ALA A O 1
ATOM 681 N N . ASN A 1 91 ? 16.452 -0.176 -6.027 1.00 91.06 91 ASN A N 1
ATOM 682 C CA . ASN A 1 91 ? 16.957 -0.898 -7.194 1.00 91.06 91 ASN A CA 1
ATOM 683 C C . ASN A 1 91 ? 16.460 -0.271 -8.506 1.00 91.06 91 ASN A C 1
ATOM 685 O O . ASN A 1 91 ? 17.240 -0.052 -9.433 1.00 91.06 91 ASN A O 1
ATOM 689 N N . ILE A 1 92 ? 15.173 0.084 -8.574 1.00 89.44 92 ILE A N 1
ATOM 690 C CA . ILE A 1 92 ? 14.598 0.769 -9.738 1.00 89.44 92 ILE A CA 1
ATOM 691 C C . ILE A 1 92 ? 15.263 2.137 -9.940 1.00 89.44 92 ILE A C 1
ATOM 693 O O . ILE A 1 92 ? 15.668 2.467 -11.057 1.00 89.44 92 ILE A O 1
ATOM 697 N N . ALA A 1 93 ? 15.443 2.909 -8.866 1.00 88.25 93 ALA A N 1
ATOM 698 C CA . ALA A 1 93 ? 16.137 4.191 -8.917 1.00 88.25 93 ALA A CA 1
ATOM 699 C C . ALA A 1 93 ? 17.584 4.043 -9.422 1.00 88.25 93 ALA A C 1
ATOM 701 O O . ALA A 1 93 ? 18.022 4.834 -10.260 1.00 88.25 93 ALA A O 1
ATOM 702 N N . ALA A 1 94 ? 18.308 3.008 -8.983 1.00 88.69 94 ALA A N 1
ATOM 703 C CA . ALA A 1 94 ? 19.664 2.723 -9.452 1.00 88.69 94 ALA A CA 1
ATOM 704 C C . ALA A 1 94 ? 19.709 2.402 -10.957 1.00 88.69 94 ALA A C 1
ATOM 706 O O . ALA A 1 94 ? 20.570 2.923 -11.669 1.00 88.69 94 ALA A O 1
ATOM 707 N N . ILE A 1 95 ? 18.760 1.605 -11.464 1.00 85.88 95 ILE A N 1
ATOM 708 C CA . ILE A 1 95 ? 18.642 1.291 -12.899 1.00 85.88 95 ILE A CA 1
ATOM 709 C C . ILE A 1 95 ? 18.398 2.567 -13.714 1.00 85.88 95 ILE A C 1
ATOM 711 O O . ILE A 1 95 ? 19.064 2.796 -14.729 1.00 85.88 95 ILE A O 1
ATOM 715 N N . ILE A 1 96 ? 17.475 3.421 -13.258 1.00 84.44 96 ILE A N 1
ATOM 716 C CA . ILE A 1 96 ? 17.171 4.696 -13.918 1.00 84.44 96 ILE A CA 1
ATOM 717 C C . ILE A 1 96 ? 18.416 5.592 -13.935 1.00 84.44 96 ILE A C 1
ATOM 719 O O . ILE A 1 96 ? 18.796 6.084 -14.999 1.00 84.44 96 ILE A O 1
ATOM 723 N N . LEU A 1 97 ? 19.105 5.751 -12.803 1.00 87.25 97 LEU A N 1
ATOM 724 C CA . LEU A 1 97 ? 20.296 6.598 -12.704 1.00 87.25 97 LEU A CA 1
ATOM 725 C C . LEU A 1 97 ? 21.453 6.090 -13.584 1.00 87.25 97 LEU A 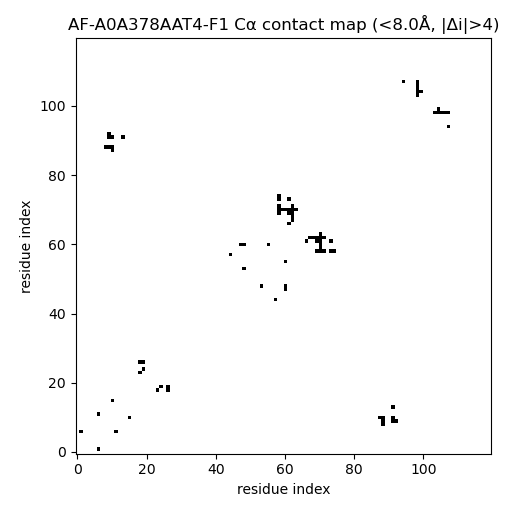C 1
ATOM 727 O O . LEU A 1 97 ? 22.114 6.877 -14.264 1.00 87.25 97 LEU A O 1
ATOM 731 N N . HIS A 1 98 ? 21.667 4.774 -13.635 1.00 83.50 98 HIS A N 1
ATOM 732 C CA . HIS A 1 98 ? 22.675 4.166 -14.505 1.00 83.50 98 HIS A CA 1
ATOM 733 C C . HIS A 1 98 ? 22.359 4.380 -15.996 1.00 83.50 98 HIS A C 1
ATOM 735 O O . HIS A 1 98 ? 23.267 4.615 -16.797 1.00 83.50 98 HIS A O 1
ATOM 741 N N . SER A 1 99 ? 21.077 4.355 -16.383 1.00 79.12 99 SER A N 1
ATOM 742 C CA . SER A 1 99 ? 20.667 4.649 -17.764 1.00 79.12 99 SER A CA 1
ATOM 743 C C . SER A 1 99 ? 20.990 6.089 -18.188 1.00 79.12 99 SER A C 1
ATOM 745 O O . SER A 1 99 ? 21.337 6.325 -19.345 1.00 79.12 99 SER A O 1
ATOM 747 N N . TRP A 1 100 ? 20.964 7.037 -17.243 1.00 75.69 100 TRP A N 1
ATOM 748 C CA . TRP A 1 100 ? 21.339 8.433 -17.481 1.00 75.69 100 TRP A CA 1
ATOM 749 C C . TRP A 1 100 ? 22.857 8.610 -17.608 1.00 75.69 100 TRP A C 1
ATOM 751 O O . TRP A 1 100 ? 23.323 9.240 -18.557 1.00 75.69 100 TRP A O 1
ATOM 761 N N . GLY A 1 101 ? 23.640 8.021 -16.697 1.00 67.69 101 GLY A N 1
ATOM 762 C CA . GLY A 1 101 ? 25.106 8.141 -16.699 1.00 67.69 101 GLY A CA 1
ATOM 763 C C . GLY A 1 101 ? 25.794 7.497 -17.911 1.00 67.69 101 GLY A C 1
ATOM 764 O O . GLY A 1 101 ? 26.865 7.937 -18.318 1.00 67.69 101 GLY A O 1
ATOM 765 N N . ALA A 1 102 ? 25.168 6.493 -18.531 1.00 61.31 102 ALA A N 1
ATOM 766 C CA . ALA A 1 102 ? 25.701 5.805 -19.708 1.00 61.31 102 ALA A CA 1
ATOM 767 C C . ALA A 1 102 ? 25.434 6.526 -21.049 1.00 61.31 102 ALA A C 1
ATOM 769 O O . ALA A 1 102 ? 25.728 5.958 -22.103 1.00 61.31 102 ALA A O 1
ATOM 770 N N . GLY A 1 103 ? 24.837 7.728 -21.043 1.00 56.44 103 GLY A N 1
ATOM 771 C CA . GLY A 1 103 ? 24.56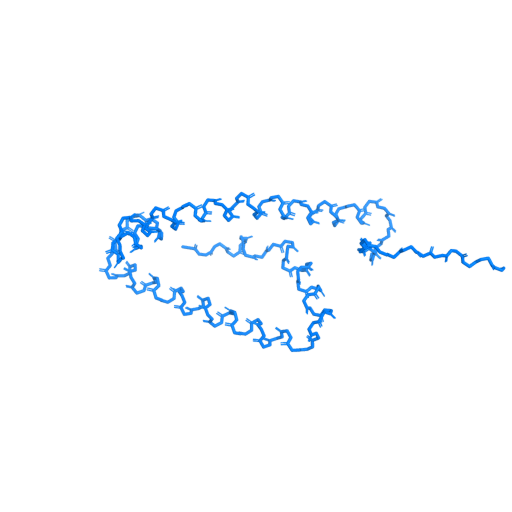4 8.516 -22.256 1.00 56.44 103 GLY A CA 1
ATOM 772 C C . GLY A 1 103 ? 23.599 7.858 -23.253 1.00 56.44 103 GLY A C 1
ATOM 773 O O . GLY A 1 103 ? 23.490 8.308 -24.391 1.00 56.44 103 GLY A O 1
ATOM 774 N N . ARG A 1 104 ? 22.900 6.788 -22.852 1.00 56.00 104 ARG A N 1
ATOM 775 C CA . ARG A 1 104 ? 21.923 6.062 -23.673 1.00 56.00 104 ARG A CA 1
ATOM 776 C C . ARG A 1 104 ? 20.518 6.304 -23.121 1.00 56.00 104 ARG A C 1
ATOM 778 O O . ARG A 1 104 ? 20.032 5.478 -22.344 1.00 56.00 104 ARG A O 1
ATOM 785 N N . PRO A 1 105 ? 19.847 7.403 -23.509 1.00 46.75 105 PRO A N 1
ATOM 786 C CA . PRO A 1 105 ? 18.458 7.605 -23.134 1.00 46.75 105 PRO A CA 1
ATOM 787 C C . PRO A 1 105 ? 17.623 6.522 -23.832 1.00 46.75 105 PRO A C 1
ATOM 789 O O . PRO A 1 105 ? 17.480 6.534 -25.050 1.00 46.75 105 PRO A O 1
ATOM 792 N N . GLY A 1 106 ? 17.115 5.548 -23.069 1.00 54.69 106 GLY A N 1
ATOM 793 C CA . GLY A 1 106 ? 16.061 4.642 -23.544 1.00 54.69 106 GLY A CA 1
ATOM 794 C C . GLY A 1 106 ? 16.342 3.138 -23.564 1.00 54.69 106 GLY A C 1
ATOM 795 O O . GLY A 1 106 ? 15.487 2.406 -24.051 1.00 54.69 106 GLY A O 1
ATOM 796 N N . VAL A 1 107 ? 17.459 2.627 -23.031 1.00 51.69 107 VAL A N 1
ATOM 797 C CA . VAL A 1 107 ? 17.652 1.163 -22.937 1.00 51.69 107 VAL A CA 1
ATOM 798 C C . VAL A 1 107 ? 17.586 0.703 -21.484 1.00 51.69 107 VAL A C 1
ATOM 800 O O . VAL A 1 107 ? 18.604 0.584 -20.803 1.00 51.69 107 VAL A O 1
ATOM 803 N N . VAL A 1 108 ? 16.371 0.393 -21.026 1.00 55.62 108 VAL A N 1
ATOM 804 C CA . VAL A 1 108 ? 16.175 -0.596 -19.958 1.00 55.62 108 VAL A CA 1
ATOM 805 C C . VAL A 1 108 ? 16.648 -1.924 -20.542 1.00 55.62 108 VAL A C 1
ATOM 807 O O . VAL A 1 108 ? 15.964 -2.534 -21.360 1.00 55.62 108 VAL A O 1
ATOM 810 N N . VAL A 1 109 ? 17.872 -2.334 -20.207 1.00 52.06 109 VAL A N 1
ATOM 811 C CA . VAL A 1 109 ? 18.380 -3.652 -20.597 1.00 52.06 109 VAL A CA 1
ATOM 812 C C . VAL A 1 109 ? 17.609 -4.675 -19.772 1.00 52.06 109 VAL A C 1
ATOM 814 O O . VAL A 1 109 ? 17.960 -4.959 -18.630 1.00 52.06 109 VAL A O 1
ATOM 817 N N . LEU A 1 110 ? 16.531 -5.209 -20.344 1.00 48.59 110 LEU A N 1
ATOM 818 C CA . LEU A 1 110 ? 15.940 -6.448 -19.858 1.00 48.59 110 LEU A CA 1
ATOM 819 C C . LEU A 1 110 ? 17.033 -7.532 -19.928 1.00 48.59 110 LEU A C 1
ATOM 821 O O . LEU A 1 110 ? 17.715 -7.629 -20.959 1.00 48.59 110 LEU A O 1
ATOM 825 N N . PRO A 1 111 ? 17.241 -8.327 -18.863 1.00 40.91 111 PRO A N 1
ATOM 826 C CA . PRO A 1 111 ? 18.188 -9.430 -18.902 1.00 40.91 111 PRO A CA 1
ATOM 827 C C . PRO A 1 111 ? 17.717 -10.434 -19.964 1.00 40.91 111 PRO A C 1
ATOM 829 O O . PRO A 1 111 ? 16.774 -11.184 -19.747 1.00 40.91 111 PRO A O 1
ATOM 832 N N . GLY A 1 112 ? 18.334 -10.391 -21.150 1.00 48.72 112 GLY A N 1
ATOM 833 C CA . GLY A 1 112 ? 17.986 -11.259 -22.280 1.00 48.72 112 GLY A CA 1
ATOM 834 C C . GLY A 1 112 ? 18.351 -10.726 -23.669 1.00 48.72 112 GLY A C 1
ATOM 835 O O . GLY A 1 112 ? 18.551 -11.522 -24.584 1.00 48.72 112 GLY A O 1
ATOM 836 N N . HIS A 1 113 ? 18.512 -9.412 -23.862 1.00 47.16 113 HIS A N 1
ATOM 837 C CA . HIS A 1 113 ? 18.817 -8.869 -25.194 1.00 47.16 113 HIS A CA 1
ATOM 838 C C . HIS A 1 113 ? 20.331 -8.797 -25.467 1.00 47.16 113 HIS A C 1
ATOM 840 O O . HIS A 1 113 ? 20.956 -7.736 -25.442 1.00 47.16 113 HIS A O 1
ATOM 846 N N . HIS A 1 114 ? 20.943 -9.951 -25.751 1.00 46.00 114 HIS A N 1
ATOM 847 C CA . HIS A 1 114 ? 22.238 -9.999 -26.433 1.00 46.00 114 HIS A CA 1
ATOM 848 C C . HIS A 1 114 ? 22.052 -9.602 -27.902 1.00 46.00 114 HIS A C 1
ATOM 850 O O . HIS A 1 114 ? 21.802 -10.436 -28.772 1.00 46.00 114 HIS A O 1
ATOM 856 N N . SER A 1 115 ? 22.175 -8.306 -28.182 1.00 52.25 115 SER A N 1
ATOM 857 C CA . SER A 1 115 ? 22.281 -7.789 -29.544 1.00 52.25 115 SER A CA 1
ATOM 858 C C . SER A 1 115 ? 23.541 -8.356 -30.202 1.00 52.25 115 SER A C 1
ATOM 860 O O . SER A 1 115 ? 24.662 -7.983 -29.855 1.00 52.25 115 SER A O 1
ATOM 862 N N . ARG A 1 116 ? 23.360 -9.290 -31.142 1.00 49.78 116 ARG A N 1
ATOM 863 C CA . ARG A 1 116 ? 24.432 -9.765 -32.023 1.00 49.78 116 ARG A CA 1
ATOM 864 C C . ARG A 1 116 ? 24.911 -8.597 -32.898 1.00 49.78 116 ARG A C 1
ATOM 866 O O . ARG A 1 116 ? 24.068 -7.939 -33.507 1.00 49.78 116 ARG A O 1
ATOM 873 N N . PRO A 1 117 ? 26.223 -8.335 -33.007 1.00 51.06 117 PRO A N 1
ATOM 874 C CA . PRO A 1 117 ? 26.723 -7.327 -33.927 1.00 51.06 117 PRO A CA 1
ATOM 875 C C . PRO A 1 117 ? 26.651 -7.869 -35.360 1.00 51.06 117 PRO A C 1
ATOM 877 O O . PRO A 1 117 ? 27.284 -8.874 -35.690 1.00 51.06 117 PRO A O 1
ATOM 880 N N . HIS A 1 118 ? 25.879 -7.201 -36.218 1.00 47.06 118 HIS A N 1
ATOM 881 C CA . HIS A 1 118 ? 25.959 -7.389 -37.662 1.00 47.06 118 HIS A CA 1
ATOM 882 C C . HIS A 1 118 ? 27.317 -6.868 -38.155 1.00 47.06 118 HIS A C 1
ATOM 884 O O . HIS A 1 118 ? 27.546 -5.666 -38.228 1.00 47.06 118 HIS A O 1
ATOM 890 N N . ARG A 1 119 ? 28.217 -7.803 -38.479 1.00 45.00 119 ARG A N 1
ATOM 891 C CA . ARG A 1 119 ? 29.275 -7.616 -39.478 1.00 45.00 119 ARG A CA 1
ATOM 892 C C . ARG A 1 119 ? 28.625 -7.712 -40.857 1.00 45.00 119 ARG A C 1
ATOM 894 O O . ARG A 1 119 ? 28.159 -8.803 -41.180 1.00 45.00 119 ARG A O 1
ATOM 901 N N . GLN A 1 120 ? 28.654 -6.635 -41.635 1.00 52.28 120 GLN A N 1
ATOM 902 C CA . GLN A 1 120 ? 29.072 -6.611 -43.045 1.00 52.28 120 GLN A CA 1
ATOM 903 C C . GLN A 1 120 ? 29.685 -5.242 -43.319 1.00 52.28 120 GLN A C 1
ATOM 905 O O . GLN A 1 120 ? 29.092 -4.248 -42.845 1.00 52.28 120 GLN A O 1
#

Solvent-accessible surface area (backbone atoms only — not comparable to full-atom values): 7170 Å² total; per-residue (Å²): 138,84,56,66,75,76,67,66,45,70,53,53,61,60,48,46,52,51,45,39,70,74,53,40,84,58,39,58,57,54,51,51,52,52,50,52,51,51,52,51,52,52,49,54,52,47,53,51,45,69,75,54,78,61,95,64,59,75,33,53,56,35,20,74,74,78,30,68,69,47,15,52,51,46,47,51,52,55,52,50,50,52,69,53,48,54,58,51,43,51,52,52,50,50,54,56,52,52,32,58,77,67,75,44,89,82,65,84,78,61,95,79,78,78,79,77,82,85,85,129

Sequence (120 aa):
MLSIAGVIGASLFVGSSVAIAEAGPAVLLAYLFAGLLVVMIMRMLAEMAVATPDTGSFPTYADKAIGRWAGYTIGWLYWWFWVLVIPLEANIAAIILHSWGAGRPGVVVLPGHHSRPHRQ

Mean predicted aligned error: 9.74 Å

InterPro domains:
  IPR004840 Amino acid permease, conserved site [PS00218] (23-53)
  IPR004841 Amino acid permease/SLC12A domain [PF00324] (1-102)

Foldseek 3Di:
DDPPVVVPALCVVVVVVVLCVVVPPCVVVVVVVVVVVVVVVVVVQVVLCVVDPDPDDPLVSLCVPPHDVSSVVVVVVVVVVVVVVVVVRVVSVVLVVVCVVVVNPPDPPDPPDPDDDDDD

Secondary structure (DSSP, 8-state):
---HHHHS-HHHHHHHHHHHHHHGGGHHHHHHHHHHHHHHHHHHHHHHHHHS--SS-HHHHHHHHH-HHHHHHHHHHHHHHHHHHHHHHHHHHHHHHHHHHTT-TT----TT--------

pLDDT: mean 81.99, std 15.23, range [40.91, 96.81]

Organism: NCBI:txid72407

Radius of gyration: 20.46 Å; Cα contacts (8 Å, |Δi|>4): 44; chains: 1; bounding box: 46×23×62 Å